Protein AF-A0A7C8YHT6-F1 (afdb_monomer_lite)

InterPro domains:
  IPR000225 Armadillo [SM00185] (55-98)
  IPR011989 Armadillo-like helical [G3DSA:1.25.10.10] (1-129)
  IPR016024 Armadillo-type fold [SSF48371] (3-120)

Secondary structure (DSSP, 8-state):
-THHHHHHHHHHHTTSHHHHHHHHHTTHHHHHHHHHHTTSSHHHHHHHHHHHHTSHHHHHHHHHTTHHHHHHHHHHHT--S-HHHHHHHHHHHHHHHHHHHHHHHHHHHHTTHHHHHHHHHHHHHHTT-

Foldseek 3Di:
DVVVVVLVVLLVQLLDPVSLVVCLVVVVLLVLLVCLVVVNPVLSSLSSLLSNLQDQSSLVSCLVVLLLLSLLVCLVVVVDPDVSNVVSSVSNLVSSVVRVPVSSVVSCVVSVVVVSVVVVVVVVVVVVD

Organism: Opuntia streptacantha (NCBI:txid393608)

Structure (mmCIF, N/CA/C/O backbone):
data_AF-A0A7C8YHT6-F1
#
_entry.id   AF-A0A7C8YHT6-F1
#
loop_
_atom_site.group_PDB
_atom_site.id
_atom_site.type_symbol
_atom_site.label_atom_id
_atom_site.label_alt_id
_atom_site.label_comp_id
_atom_site.label_asym_id
_atom_site.label_entity_id
_atom_site.label_seq_id
_atom_site.pdbx_PDB_ins_code
_atom_site.Cartn_x
_atom_site.Cartn_y
_atom_site.Cartn_z
_atom_site.occupancy
_atom_site.B_iso_or_equiv
_atom_site.auth_seq_id
_atom_site.auth_comp_id
_atom_site.auth_asym_id
_atom_site.auth_atom_id
_atom_site.pdbx_PDB_model_num
ATOM 1 N N . ARG A 1 1 ? 20.164 -11.606 3.001 1.00 73.31 1 ARG A N 1
ATOM 2 C CA . ARG A 1 1 ? 20.960 -11.860 1.775 1.00 73.31 1 ARG A CA 1
ATOM 3 C C . ARG A 1 1 ? 20.003 -12.136 0.601 1.00 73.31 1 ARG A C 1
ATOM 5 O O . ARG A 1 1 ? 18.814 -12.308 0.868 1.00 73.31 1 ARG A O 1
ATOM 12 N N . ALA A 1 2 ? 20.473 -12.161 -0.651 1.00 88.50 2 ALA A N 1
ATOM 13 C CA . ALA A 1 2 ? 19.721 -12.372 -1.903 1.00 88.50 2 ALA A CA 1
ATOM 14 C C . ALA A 1 2 ? 18.348 -11.663 -1.976 1.00 88.50 2 ALA A C 1
ATOM 16 O O . ALA A 1 2 ? 18.289 -10.516 -2.406 1.00 88.50 2 ALA A O 1
ATOM 17 N N . ARG A 1 3 ? 17.248 -12.294 -1.524 1.00 84.50 3 ARG A N 1
ATOM 18 C CA . ARG A 1 3 ? 15.896 -11.684 -1.487 1.00 84.50 3 ARG A CA 1
ATOM 19 C C . ARG A 1 3 ? 15.853 -10.337 -0.762 1.00 84.50 3 ARG A C 1
ATOM 21 O O . ARG A 1 3 ? 15.200 -9.420 -1.242 1.00 84.50 3 ARG A O 1
ATOM 28 N N . HIS A 1 4 ? 16.556 -10.214 0.365 1.00 86.94 4 HIS A N 1
ATOM 29 C CA . HIS A 1 4 ? 16.656 -8.954 1.113 1.00 86.94 4 HIS A CA 1
ATOM 30 C C . HIS A 1 4 ? 17.290 -7.847 0.260 1.00 86.94 4 HIS A C 1
ATOM 32 O O . HIS A 1 4 ? 16.796 -6.726 0.200 1.00 86.94 4 HIS A O 1
ATOM 38 N N . ASP A 1 5 ? 18.366 -8.190 -0.440 1.00 92.06 5 ASP A N 1
ATOM 39 C CA . ASP A 1 5 ? 19.225 -7.235 -1.135 1.00 92.06 5 ASP A CA 1
ATOM 40 C C . ASP A 1 5 ? 18.577 -6.828 -2.474 1.00 92.06 5 ASP A C 1
ATOM 42 O O . ASP A 1 5 ? 18.612 -5.664 -2.865 1.00 92.06 5 ASP A O 1
ATOM 46 N N . ALA A 1 6 ? 17.851 -7.758 -3.107 1.00 93.44 6 ALA A N 1
ATOM 47 C CA . ALA A 1 6 ? 16.945 -7.487 -4.220 1.00 93.44 6 ALA A CA 1
ATOM 48 C C . ALA A 1 6 ? 15.758 -6.596 -3.804 1.00 93.44 6 ALA A C 1
ATOM 50 O O . ALA A 1 6 ? 15.444 -5.638 -4.508 1.00 93.44 6 ALA A O 1
ATOM 51 N N . ALA A 1 7 ? 15.122 -6.853 -2.654 1.00 91.88 7 ALA A N 1
ATOM 52 C CA . ALA A 1 7 ? 14.062 -5.988 -2.130 1.00 91.88 7 ALA A CA 1
ATOM 53 C C . ALA A 1 7 ? 14.588 -4.577 -1.810 1.00 91.88 7 ALA A C 1
ATOM 55 O O . ALA A 1 7 ? 13.916 -3.594 -2.111 1.00 91.88 7 ALA A O 1
ATOM 56 N N . LEU A 1 8 ? 15.811 -4.462 -1.279 1.00 93.88 8 LEU A N 1
ATOM 57 C CA . LEU A 1 8 ? 16.486 -3.184 -1.045 1.00 93.88 8 LEU A CA 1
ATOM 58 C C . LEU A 1 8 ? 16.779 -2.443 -2.365 1.00 93.88 8 LEU A C 1
ATOM 60 O O . LEU A 1 8 ? 16.495 -1.250 -2.473 1.00 93.88 8 LEU A O 1
ATOM 64 N N . ALA A 1 9 ? 17.259 -3.140 -3.398 1.00 96.75 9 ALA A N 1
ATOM 65 C CA . ALA A 1 9 ? 17.477 -2.560 -4.725 1.00 96.75 9 ALA A CA 1
ATOM 66 C C . ALA A 1 9 ? 16.166 -2.070 -5.372 1.00 96.75 9 ALA A C 1
ATOM 68 O O . ALA A 1 9 ? 16.094 -0.933 -5.839 1.00 96.75 9 ALA A O 1
ATOM 69 N N . LEU A 1 10 ? 15.098 -2.877 -5.332 1.00 96.81 10 LEU A N 1
ATOM 70 C CA . LEU A 1 10 ? 13.757 -2.491 -5.798 1.00 96.81 10 LEU A CA 1
ATOM 71 C C . LEU A 1 10 ? 13.203 -1.299 -4.998 1.00 96.81 10 LEU A C 1
ATOM 73 O O . LEU A 1 10 ? 12.591 -0.395 -5.570 1.00 96.81 10 LEU A O 1
ATOM 77 N N . TYR A 1 11 ? 13.488 -1.241 -3.697 1.00 96.69 11 TYR A N 1
ATOM 78 C CA . TYR A 1 11 ? 13.173 -0.111 -2.827 1.00 96.69 11 TYR A CA 1
ATOM 79 C C . TYR A 1 11 ? 13.892 1.182 -3.222 1.00 96.69 11 TYR A C 1
ATOM 81 O O . TYR A 1 11 ? 13.237 2.224 -3.225 1.00 96.69 11 TYR A O 1
ATOM 89 N N . HIS A 1 12 ? 15.165 1.148 -3.624 1.00 97.81 12 HIS A N 1
ATOM 90 C CA . HIS A 1 12 ? 15.834 2.330 -4.181 1.00 97.81 12 HIS A CA 1
ATOM 91 C C . HIS A 1 12 ? 15.286 2.699 -5.569 1.00 97.81 12 HIS A C 1
ATOM 93 O O . HIS A 1 12 ? 14.978 3.863 -5.817 1.00 97.81 12 HIS A O 1
ATOM 99 N N . LEU A 1 13 ? 15.077 1.718 -6.455 1.00 97.62 13 LEU A N 1
ATOM 100 C CA . LEU A 1 13 ? 14.531 1.951 -7.799 1.00 97.62 13 LEU A CA 1
ATOM 101 C C . LEU A 1 13 ? 13.126 2.574 -7.765 1.00 97.62 13 LEU A C 1
ATOM 103 O O . LEU A 1 13 ? 12.842 3.453 -8.577 1.00 97.62 13 LEU A O 1
ATOM 107 N N . SER A 1 14 ? 12.273 2.164 -6.819 1.00 97.44 14 SER A N 1
ATOM 108 C CA . SER A 1 14 ? 10.903 2.675 -6.649 1.00 97.44 14 SER A CA 1
ATOM 109 C C . SER A 1 14 ? 10.821 4.155 -6.243 1.00 97.44 14 SER A C 1
ATOM 111 O O . SER A 1 14 ? 9.778 4.781 -6.435 1.00 97.44 14 SER A O 1
ATOM 113 N N . LEU A 1 15 ? 11.912 4.757 -5.754 1.00 96.31 15 LEU A N 1
ATOM 114 C CA . LEU A 1 15 ? 11.960 6.198 -5.481 1.00 96.31 15 LEU A CA 1
ATOM 115 C C . LEU A 1 15 ? 11.794 7.014 -6.777 1.00 96.31 15 LEU A C 1
ATOM 117 O O . LEU A 1 15 ? 11.160 8.067 -6.754 1.00 96.31 15 LEU A O 1
ATOM 121 N N . VAL A 1 16 ? 12.263 6.501 -7.919 1.00 96.69 16 VAL A N 1
ATOM 122 C CA . VAL A 1 16 ? 12.174 7.162 -9.232 1.00 96.69 16 VAL A CA 1
ATOM 123 C C . VAL A 1 16 ? 10.808 6.913 -9.885 1.00 96.69 16 VAL A C 1
ATOM 125 O O . VAL A 1 16 ? 10.424 5.771 -10.135 1.00 96.69 16 VAL A O 1
ATOM 128 N N . GLN A 1 17 ? 10.084 7.983 -10.232 1.00 93.31 17 GLN A N 1
ATOM 129 C CA . GLN A 1 17 ? 8.706 7.911 -10.746 1.00 93.31 17 GLN A CA 1
ATOM 130 C C . GLN A 1 17 ? 8.548 7.003 -11.981 1.00 93.31 17 GLN A C 1
ATOM 132 O O . GLN A 1 17 ? 7.656 6.158 -12.016 1.00 93.31 17 GLN A O 1
ATOM 137 N N . SER A 1 18 ? 9.445 7.114 -12.966 1.00 94.94 18 SER A N 1
ATOM 138 C CA . SER A 1 18 ? 9.407 6.304 -14.195 1.00 94.94 18 SER A CA 1
ATOM 139 C C . SER A 1 18 ? 9.672 4.810 -13.961 1.00 94.94 18 SER A C 1
ATOM 141 O O . SER A 1 18 ? 9.250 3.976 -14.763 1.00 94.94 18 SER A O 1
ATOM 143 N N . ASN A 1 19 ? 10.317 4.445 -12.848 1.00 97.62 19 ASN A N 1
ATOM 144 C CA . ASN A 1 19 ? 10.495 3.053 -12.442 1.00 97.62 19 ASN A CA 1
ATOM 145 C C . ASN A 1 19 ? 9.263 2.500 -11.714 1.00 97.62 19 ASN A C 1
ATOM 147 O O . ASN A 1 19 ? 8.962 1.323 -11.890 1.00 97.62 19 ASN A O 1
ATOM 151 N N . ARG A 1 20 ? 8.502 3.322 -10.975 1.00 97.38 20 ARG A N 1
ATOM 152 C CA . ARG A 1 20 ? 7.231 2.904 -10.342 1.00 97.38 20 ARG A CA 1
ATOM 153 C C . ARG A 1 20 ? 6.264 2.333 -11.379 1.00 97.38 20 ARG A C 1
ATOM 155 O O . ARG A 1 20 ? 5.753 1.234 -11.197 1.00 97.38 20 ARG A O 1
ATOM 162 N N . LEU A 1 21 ? 6.108 3.018 -12.515 1.00 95.88 21 LEU A N 1
ATOM 163 C CA . LEU A 1 21 ? 5.277 2.549 -13.630 1.00 95.88 21 LEU A CA 1
ATOM 164 C C . LEU A 1 21 ? 5.749 1.196 -14.194 1.00 95.88 21 LEU A C 1
ATOM 166 O O . L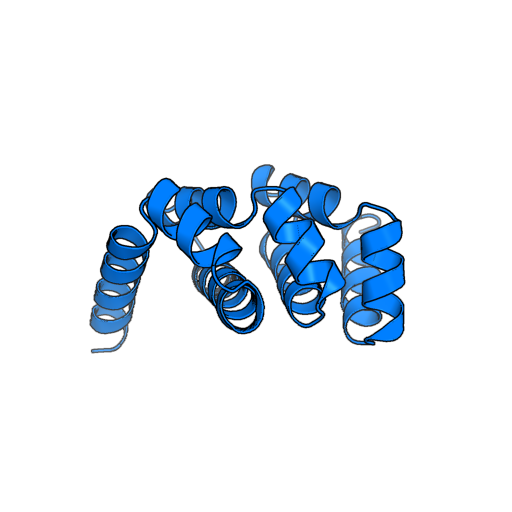EU A 1 21 ? 4.925 0.332 -14.491 1.00 95.88 21 LEU A O 1
ATOM 170 N N . LYS A 1 22 ? 7.067 0.982 -14.315 1.00 97.06 22 LYS A N 1
ATOM 171 C CA . LYS A 1 22 ? 7.638 -0.309 -14.746 1.00 97.06 22 LYS A CA 1
ATOM 172 C C . LYS A 1 22 ? 7.358 -1.410 -13.718 1.00 97.06 22 LYS A C 1
ATOM 174 O O . LYS A 1 22 ? 6.908 -2.484 -14.095 1.00 97.06 22 LYS A O 1
ATOM 179 N N . LEU A 1 23 ? 7.563 -1.130 -12.430 1.00 97.69 23 LEU A N 1
ATOM 180 C CA . LEU A 1 23 ? 7.291 -2.062 -11.331 1.00 97.69 23 LEU A CA 1
ATOM 181 C C . LEU A 1 23 ? 5.808 -2.465 -11.277 1.00 97.69 23 LEU A C 1
ATOM 183 O O . LEU A 1 23 ? 5.505 -3.644 -11.100 1.00 97.69 23 LEU A O 1
ATOM 187 N N . VAL A 1 24 ? 4.880 -1.523 -11.469 1.00 97.62 24 VAL A N 1
ATOM 188 C CA . VAL A 1 24 ? 3.436 -1.810 -11.547 1.00 97.62 24 VAL A CA 1
ATOM 189 C C . VAL A 1 24 ? 3.123 -2.725 -12.734 1.00 97.62 24 VAL A C 1
ATOM 191 O O . VAL A 1 24 ? 2.460 -3.743 -12.554 1.00 97.62 24 VAL A O 1
ATOM 194 N N . LYS A 1 25 ? 3.668 -2.433 -13.924 1.00 96.00 25 LYS A N 1
ATOM 195 C CA . LYS A 1 25 ? 3.500 -3.273 -15.128 1.00 96.00 25 LYS A CA 1
ATOM 196 C C . LYS A 1 25 ? 4.111 -4.676 -15.002 1.00 96.00 25 LYS A C 1
ATOM 198 O O . LYS A 1 25 ? 3.680 -5.579 -15.706 1.00 96.00 25 LYS A O 1
ATOM 203 N N . LEU A 1 26 ? 5.067 -4.873 -14.092 1.00 96.69 26 LEU A N 1
ATOM 204 C CA . LEU A 1 26 ? 5.643 -6.177 -13.734 1.00 96.69 26 LEU A CA 1
ATOM 205 C C . LEU A 1 26 ? 4.862 -6.903 -12.614 1.00 96.69 26 LEU A C 1
ATOM 207 O O . LEU A 1 26 ? 5.368 -7.861 -12.037 1.00 96.69 26 LEU A O 1
ATOM 211 N N . GLY A 1 27 ? 3.654 -6.444 -12.258 1.00 95.31 27 GLY A N 1
ATOM 212 C CA . GLY A 1 27 ? 2.789 -7.095 -11.262 1.00 95.31 27 GLY A CA 1
ATOM 213 C C . GLY A 1 27 ? 3.254 -6.962 -9.806 1.00 95.31 27 GLY A C 1
ATOM 214 O O . GLY A 1 27 ? 2.708 -7.620 -8.919 1.00 95.31 27 GLY A O 1
ATOM 215 N N . SER A 1 28 ? 4.246 -6.107 -9.529 1.00 96.56 28 SER A N 1
ATOM 216 C CA . SER A 1 28 ? 4.943 -6.074 -8.231 1.00 96.56 28 SER A CA 1
ATOM 217 C C . SER A 1 28 ? 4.061 -5.760 -7.017 1.00 96.56 28 SER A C 1
ATOM 219 O O . SER A 1 28 ? 4.405 -6.159 -5.907 1.00 96.56 28 SER A O 1
ATOM 221 N N . VAL A 1 29 ? 2.910 -5.105 -7.207 1.00 97.88 29 VAL A N 1
ATOM 222 C CA . VAL A 1 29 ? 1.948 -4.811 -6.131 1.00 97.88 29 VAL A CA 1
ATOM 223 C C . VAL A 1 29 ? 1.527 -6.090 -5.400 1.00 97.88 29 VAL A C 1
ATOM 225 O O . VAL A 1 29 ? 1.644 -6.156 -4.178 1.00 97.88 29 VAL A O 1
ATOM 228 N N . GLN A 1 30 ? 1.119 -7.131 -6.134 1.00 96.88 30 GLN A N 1
ATOM 229 C CA . GLN A 1 30 ? 0.686 -8.396 -5.528 1.00 96.88 30 GLN A CA 1
ATOM 230 C C . GLN A 1 30 ? 1.849 -9.149 -4.865 1.00 96.88 30 GLN A C 1
ATOM 232 O O . GLN A 1 30 ? 1.675 -9.757 -3.809 1.00 96.88 30 GLN A O 1
ATOM 237 N N . LEU A 1 31 ? 3.056 -9.052 -5.435 1.00 96.12 31 LEU A N 1
ATOM 238 C CA . LEU A 1 31 ? 4.271 -9.614 -4.841 1.00 96.12 31 LEU A CA 1
ATOM 239 C C . LEU A 1 31 ? 4.564 -8.979 -3.474 1.00 96.12 31 LEU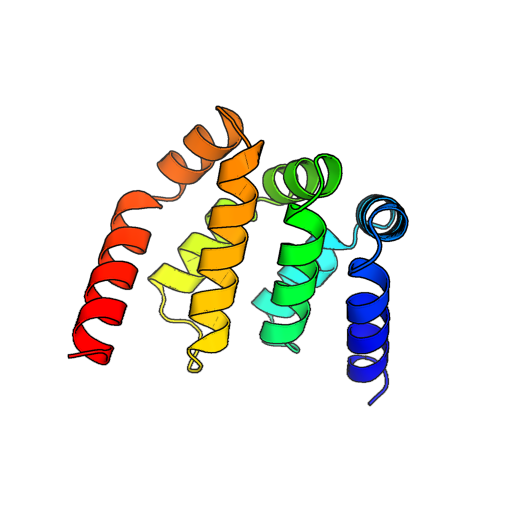 A C 1
ATOM 241 O O . LEU A 1 31 ? 4.798 -9.699 -2.505 1.00 96.12 31 LEU A O 1
ATOM 245 N N . PHE A 1 32 ? 4.510 -7.648 -3.364 1.00 96.69 32 PHE A N 1
ATOM 246 C CA . PHE A 1 32 ? 4.795 -6.965 -2.101 1.00 96.69 32 PHE A CA 1
ATOM 247 C C . PHE A 1 32 ? 3.675 -7.120 -1.067 1.00 96.69 32 PHE A C 1
ATOM 249 O O . PHE A 1 32 ? 3.984 -7.317 0.105 1.00 96.69 32 PHE A O 1
ATOM 256 N N . LEU A 1 33 ? 2.398 -7.137 -1.468 1.00 96.38 33 LEU A N 1
ATOM 257 C CA . LEU A 1 33 ? 1.293 -7.472 -0.555 1.00 96.38 33 LEU A CA 1
ATOM 258 C C . LEU A 1 33 ? 1.445 -8.906 -0.007 1.00 96.38 33 LEU A C 1
ATOM 260 O O . LEU A 1 33 ? 1.303 -9.126 1.196 1.00 96.38 33 LEU A O 1
ATOM 264 N N . GLY A 1 34 ? 1.838 -9.869 -0.850 1.00 95.25 34 GLY A N 1
ATOM 265 C CA . GLY A 1 34 ? 2.162 -11.238 -0.432 1.00 95.25 34 GLY A CA 1
ATOM 266 C C . GLY A 1 34 ? 3.369 -11.333 0.513 1.00 95.25 34 GLY A C 1
ATOM 267 O O . GLY A 1 34 ? 3.342 -12.108 1.472 1.00 95.25 34 GLY A O 1
ATOM 268 N N . MET A 1 35 ? 4.407 -10.517 0.301 1.00 93.25 35 MET A N 1
ATOM 269 C CA . MET A 1 35 ? 5.547 -10.406 1.223 1.00 93.25 35 MET A CA 1
ATOM 270 C C . MET A 1 35 ? 5.125 -9.870 2.598 1.00 93.25 35 MET A C 1
ATOM 272 O O . MET A 1 35 ? 5.492 -10.461 3.612 1.00 93.25 35 MET A O 1
ATOM 276 N N . VAL A 1 36 ? 4.297 -8.818 2.649 1.00 92.69 36 VAL A N 1
ATOM 277 C CA . VAL A 1 36 ? 3.753 -8.300 3.918 1.00 92.69 36 VAL A CA 1
ATOM 278 C C . VAL A 1 36 ? 2.906 -9.370 4.615 1.00 92.69 36 VAL A C 1
ATOM 280 O O . VAL A 1 36 ? 3.136 -9.655 5.786 1.00 92.69 36 VAL A O 1
ATOM 283 N N . LYS A 1 37 ? 1.996 -10.032 3.883 1.00 91.38 37 LYS A N 1
ATOM 284 C CA . LYS A 1 37 ? 1.096 -11.075 4.416 1.00 91.38 37 LYS A CA 1
ATOM 285 C C . LYS A 1 37 ? 1.832 -12.291 4.994 1.00 91.38 37 LYS A C 1
ATOM 287 O O . LYS A 1 37 ? 1.287 -12.986 5.842 1.00 91.38 37 LYS A O 1
ATOM 292 N N . SER A 1 38 ? 3.044 -12.570 4.520 1.00 90.31 38 SER A N 1
ATOM 293 C CA . SER A 1 38 ? 3.871 -13.698 4.970 1.00 90.31 38 SER A CA 1
ATOM 294 C C . SER A 1 38 ? 4.925 -13.317 6.017 1.00 90.31 38 SER A C 1
ATOM 296 O O . SER A 1 38 ? 5.780 -14.141 6.337 1.00 90.31 38 SER A O 1
ATOM 298 N N . GLY A 1 39 ? 4.916 -12.075 6.521 1.00 87.19 39 GLY A N 1
ATOM 299 C CA . GLY A 1 39 ? 5.944 -11.573 7.441 1.00 87.19 39 GLY A CA 1
ATOM 300 C C . GLY A 1 39 ? 7.343 -11.467 6.812 1.00 87.19 39 GLY A C 1
ATOM 301 O O . GLY A 1 39 ? 8.333 -11.258 7.513 1.00 87.19 39 GLY A O 1
ATOM 302 N N . GLN A 1 40 ? 7.463 -11.588 5.486 1.00 84.50 40 GLN A N 1
ATOM 303 C CA . GLN A 1 40 ? 8.747 -11.590 4.787 1.00 84.50 40 GLN A CA 1
ATOM 304 C C . GLN 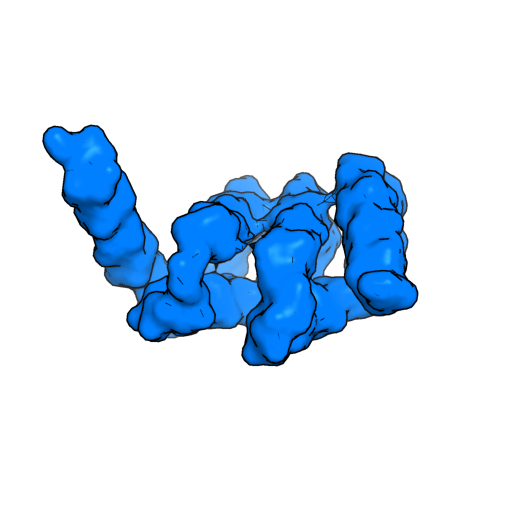A 1 40 ? 9.179 -10.161 4.444 1.00 84.50 40 GLN A C 1
ATOM 306 O O . GLN A 1 40 ? 8.874 -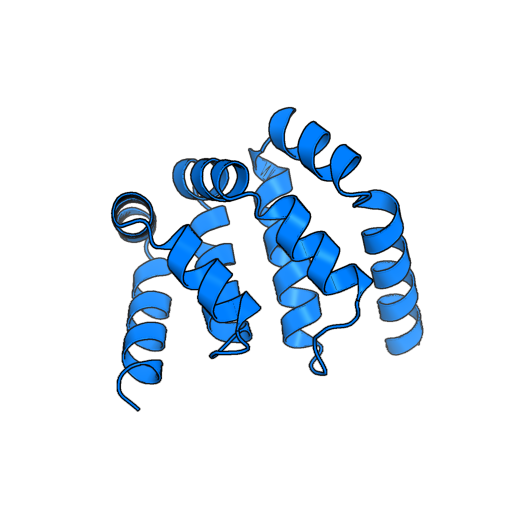9.639 3.375 1.00 84.50 40 GLN A O 1
ATOM 311 N N . MET A 1 41 ? 9.941 -9.537 5.349 1.00 85.06 41 MET A N 1
ATOM 312 C CA . MET A 1 41 ? 10.402 -8.140 5.244 1.00 85.06 41 MET A CA 1
ATOM 313 C C . MET A 1 41 ? 9.253 -7.108 5.120 1.00 85.06 41 MET A C 1
ATOM 315 O O . MET A 1 41 ? 9.315 -6.241 4.238 1.00 85.06 41 MET A O 1
ATOM 319 N N . PRO A 1 42 ? 8.217 -7.149 5.990 1.00 88.06 42 PRO A N 1
ATOM 320 C CA . PRO A 1 42 ? 6.986 -6.378 5.816 1.00 88.06 42 PRO A CA 1
ATOM 321 C C . PRO A 1 42 ? 7.252 -4.874 5.714 1.00 8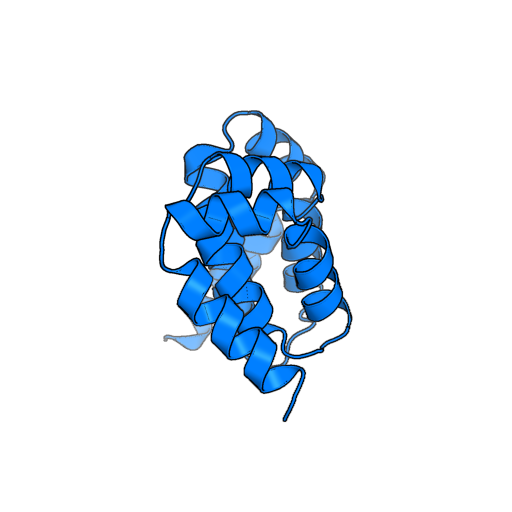8.06 42 PRO A C 1
ATOM 323 O O . PRO A 1 42 ? 6.810 -4.255 4.752 1.00 88.06 42 PRO A O 1
ATOM 326 N N . GLY A 1 43 ? 8.066 -4.296 6.606 1.00 89.88 43 GLY A N 1
ATOM 327 C CA . GLY A 1 43 ? 8.392 -2.866 6.573 1.00 89.88 43 GLY A CA 1
ATOM 328 C C . GLY A 1 43 ? 8.996 -2.397 5.242 1.00 89.88 43 GLY A C 1
ATOM 329 O O . GLY A 1 43 ? 8.567 -1.388 4.687 1.00 89.88 43 GLY A O 1
ATOM 330 N N . ARG A 1 44 ? 9.942 -3.142 4.646 1.00 92.62 44 ARG A N 1
ATOM 331 C CA . ARG A 1 44 ? 10.530 -2.727 3.357 1.00 92.62 44 ARG A CA 1
ATOM 332 C C . ARG A 1 44 ? 9.585 -2.971 2.175 1.00 92.62 44 ARG A C 1
ATOM 334 O O . ARG A 1 44 ? 9.608 -2.176 1.239 1.00 92.62 44 ARG A O 1
ATOM 341 N N . ALA A 1 45 ? 8.738 -4.000 2.230 1.00 94.88 45 ALA A N 1
ATOM 342 C CA . ALA A 1 45 ? 7.682 -4.219 1.239 1.00 94.88 45 ALA A CA 1
ATOM 343 C C . ALA A 1 45 ? 6.602 -3.116 1.294 1.00 94.88 45 ALA A C 1
ATOM 345 O O . ALA A 1 45 ? 6.230 -2.578 0.250 1.00 94.88 45 ALA A O 1
ATOM 346 N N . LEU A 1 46 ? 6.177 -2.698 2.494 1.00 94.81 46 LEU A N 1
ATOM 347 C CA . LEU A 1 46 ? 5.276 -1.558 2.700 1.00 94.81 46 LEU A CA 1
ATOM 348 C C . LEU A 1 46 ? 5.877 -0.254 2.172 1.00 94.81 46 LEU A C 1
ATOM 350 O O . LEU A 1 46 ? 5.207 0.460 1.437 1.00 94.81 46 LEU A O 1
ATOM 354 N N . LEU A 1 47 ? 7.152 0.030 2.452 1.00 95.06 47 LEU A N 1
ATOM 355 C CA . LEU A 1 47 ? 7.818 1.227 1.924 1.00 95.06 47 LEU A CA 1
ATOM 356 C C . LEU A 1 47 ? 7.855 1.259 0.382 1.00 95.06 47 LEU A C 1
ATOM 358 O O . LEU A 1 47 ? 7.772 2.335 -0.209 1.00 95.06 47 LEU A O 1
ATOM 362 N N . ILE A 1 48 ? 7.933 0.102 -0.289 1.00 97.00 48 ILE A N 1
ATOM 363 C CA . ILE A 1 48 ? 7.791 0.035 -1.753 1.00 97.00 48 ILE A CA 1
ATOM 364 C C . ILE A 1 48 ? 6.341 0.307 -2.169 1.00 97.00 48 ILE A C 1
ATOM 366 O O . ILE A 1 48 ? 6.116 1.096 -3.084 1.00 97.00 48 ILE A O 1
ATOM 370 N N . LEU A 1 49 ? 5.356 -0.283 -1.487 1.00 97.62 49 LEU A N 1
ATOM 371 C CA . LEU A 1 49 ? 3.933 -0.037 -1.746 1.00 97.62 49 LEU A CA 1
ATOM 372 C C . LEU A 1 49 ? 3.563 1.448 -1.559 1.00 97.62 49 LEU A C 1
ATOM 374 O O . LEU A 1 49 ? 2.891 2.008 -2.420 1.00 97.62 49 LEU A O 1
ATOM 378 N N . CYS A 1 50 ? 4.081 2.128 -0.532 1.00 96.06 50 CYS A N 1
ATOM 379 C CA . CYS A 1 50 ? 3.938 3.577 -0.352 1.00 96.06 50 CYS A CA 1
ATOM 380 C C . CYS A 1 50 ? 4.538 4.371 -1.527 1.00 96.06 50 CYS A C 1
ATOM 382 O O . CYS A 1 50 ? 3.899 5.291 -2.041 1.00 96.06 50 CYS A O 1
ATOM 384 N N . ASN A 1 51 ? 5.724 3.985 -2.015 1.00 96.94 51 ASN A N 1
ATOM 385 C CA . ASN A 1 51 ? 6.323 4.604 -3.201 1.00 96.94 51 ASN A CA 1
ATOM 386 C C . ASN A 1 51 ? 5.458 4.403 -4.459 1.00 96.94 51 ASN A C 1
ATOM 388 O O . ASN A 1 51 ? 5.320 5.337 -5.250 1.00 96.94 51 ASN A O 1
ATOM 392 N N . LEU A 1 52 ? 4.847 3.226 -4.651 1.00 97.19 52 LEU A N 1
ATOM 393 C CA . LEU A 1 52 ? 3.922 2.977 -5.765 1.00 97.19 52 LEU A CA 1
ATOM 394 C C . LEU A 1 52 ? 2.625 3.794 -5.619 1.00 97.19 52 LEU A C 1
ATOM 396 O O . LEU A 1 52 ? 2.204 4.437 -6.580 1.00 97.19 52 LEU A O 1
ATOM 400 N N . ALA A 1 53 ? 2.047 3.868 -4.416 1.00 96.38 53 ALA A N 1
ATOM 401 C CA . ALA A 1 53 ? 0.858 4.670 -4.109 1.00 96.38 53 ALA A CA 1
ATOM 402 C C . ALA A 1 53 ? 1.050 6.189 -4.311 1.00 96.38 53 ALA A C 1
ATOM 404 O O . ALA A 1 53 ? 0.078 6.946 -4.307 1.00 96.38 53 ALA A O 1
ATOM 405 N N . ALA A 1 54 ? 2.276 6.662 -4.544 1.00 93.50 54 ALA A N 1
ATOM 406 C CA . ALA A 1 54 ? 2.536 8.045 -4.922 1.00 93.50 54 ALA A CA 1
ATOM 407 C C . ALA A 1 54 ? 2.287 8.353 -6.423 1.00 93.50 54 ALA A C 1
ATOM 409 O O . ALA A 1 54 ? 2.178 9.531 -6.762 1.00 93.50 54 ALA A O 1
ATOM 410 N N . CYS A 1 55 ? 2.132 7.364 -7.322 1.00 92.94 55 CY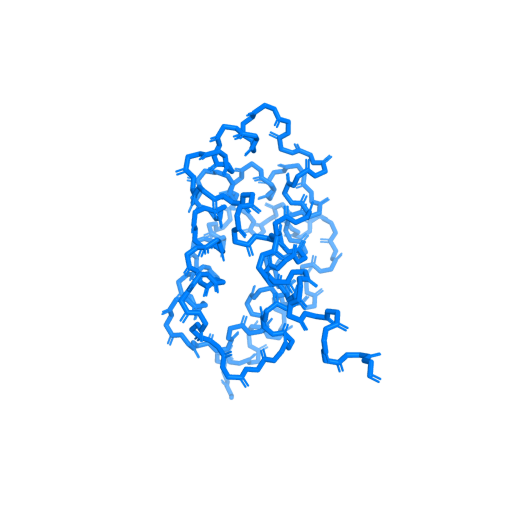S A N 1
ATOM 411 C CA . CYS A 1 55 ? 1.701 7.590 -8.720 1.00 92.94 55 CYS A CA 1
ATOM 412 C C . CYS A 1 55 ? 0.289 7.040 -9.013 1.00 92.94 55 CYS A C 1
ATOM 414 O O . CYS A 1 55 ? -0.236 6.213 -8.270 1.00 92.94 55 CYS A O 1
ATOM 416 N N . ASN A 1 56 ? -0.352 7.518 -10.087 1.00 93.75 56 ASN A N 1
ATOM 417 C CA . ASN A 1 56 ? -1.748 7.181 -10.409 1.00 93.75 56 ASN A CA 1
ATOM 418 C C . ASN A 1 56 ? -1.941 5.688 -10.700 1.00 93.75 56 ASN A C 1
ATOM 420 O O . ASN A 1 56 ? -2.899 5.082 -10.233 1.00 93.75 56 ASN A O 1
ATOM 424 N N . GLU A 1 57 ? -1.012 5.092 -11.438 1.00 94.94 57 GLU A N 1
ATOM 425 C CA . GLU A 1 57 ? -1.055 3.700 -11.881 1.00 94.94 57 GLU A CA 1
ATOM 426 C C . GLU A 1 57 ? -0.773 2.742 -10.720 1.00 94.94 57 GLU A C 1
ATOM 428 O O . GLU A 1 57 ? -1.395 1.688 -10.626 1.00 94.94 57 GLU A O 1
ATOM 433 N N . GLY A 1 58 ? 0.116 3.133 -9.799 1.00 96.75 58 GLY A N 1
ATOM 434 C CA . GLY A 1 58 ? 0.359 2.399 -8.560 1.00 96.75 58 GLY A CA 1
ATOM 435 C C . GLY A 1 58 ? -0.831 2.465 -7.606 1.00 96.75 58 GLY A C 1
ATOM 436 O O . GLY A 1 58 ? -1.230 1.427 -7.085 1.00 96.75 58 GLY A O 1
ATOM 437 N N . ARG A 1 59 ? -1.475 3.635 -7.455 1.00 96.69 59 ARG A N 1
ATOM 438 C CA . ARG A 1 59 ? -2.757 3.743 -6.735 1.00 96.69 59 ARG A CA 1
ATOM 439 C C . ARG A 1 59 ? -3.827 2.855 -7.356 1.00 96.69 59 ARG A C 1
ATOM 441 O O . ARG A 1 59 ? -4.428 2.073 -6.631 1.00 96.69 59 ARG A O 1
ATOM 448 N N . ALA A 1 60 ? -4.041 2.941 -8.671 1.00 96.31 60 ALA A N 1
ATOM 449 C CA . ALA A 1 60 ? -5.022 2.118 -9.374 1.00 96.31 60 ALA A CA 1
ATOM 450 C C . ALA A 1 60 ? -4.774 0.625 -9.108 1.00 96.31 60 ALA A C 1
ATOM 452 O O . ALA A 1 60 ? -5.619 -0.018 -8.490 1.00 96.31 60 ALA A O 1
ATOM 453 N N . ALA A 1 61 ? -3.569 0.132 -9.411 1.00 97.69 61 ALA A N 1
ATOM 454 C CA . ALA A 1 61 ? -3.196 -1.267 -9.218 1.00 97.69 61 ALA A CA 1
ATOM 455 C C . ALA A 1 61 ? -3.281 -1.737 -7.752 1.00 97.69 61 ALA A C 1
ATOM 457 O O . ALA A 1 61 ? -3.580 -2.901 -7.501 1.00 97.69 61 ALA A O 1
ATOM 458 N N . MET A 1 62 ? -3.058 -0.860 -6.768 1.00 98.19 62 MET A N 1
ATOM 459 C CA . MET A 1 62 ? -3.258 -1.179 -5.347 1.00 98.19 62 MET A CA 1
ATOM 460 C C . MET A 1 62 ? -4.740 -1.223 -4.947 1.00 98.19 62 MET A C 1
ATOM 462 O O . MET A 1 62 ? -5.121 -2.062 -4.131 1.00 98.19 62 MET A O 1
ATOM 466 N N . LEU A 1 63 ? -5.597 -0.385 -5.539 1.00 97.88 63 LEU A N 1
ATOM 467 C CA . LEU A 1 63 ? -7.054 -0.481 -5.380 1.00 97.88 63 LEU A CA 1
ATOM 468 C C . LEU A 1 63 ? -7.653 -1.669 -6.162 1.00 97.88 63 LEU A C 1
ATOM 470 O O . LEU A 1 63 ? -8.716 -2.160 -5.784 1.00 97.88 63 LEU A O 1
ATOM 474 N N . ASP A 1 64 ? -6.998 -2.137 -7.231 1.00 96.94 64 ASP A N 1
ATOM 475 C CA . ASP A 1 64 ? -7.307 -3.396 -7.933 1.00 96.94 64 ASP A CA 1
ATOM 476 C C . ASP A 1 64 ? -6.877 -4.621 -7.113 1.00 96.94 64 ASP A C 1
ATOM 478 O O . ASP A 1 64 ? -7.608 -5.602 -7.033 1.00 96.94 64 ASP A O 1
ATOM 482 N N . ALA A 1 65 ? -5.730 -4.543 -6.437 1.00 97.56 65 ALA A N 1
ATOM 483 C CA . ALA A 1 65 ? -5.188 -5.608 -5.594 1.00 97.56 65 ALA A CA 1
ATOM 484 C C . ALA A 1 65 ? -5.832 -5.723 -4.193 1.00 97.56 65 ALA A C 1
ATOM 486 O O . ALA A 1 65 ? -5.342 -6.484 -3.362 1.00 97.56 65 ALA A O 1
ATOM 487 N N . GLY A 1 66 ? -6.892 -4.961 -3.894 1.00 97.38 66 GLY A N 1
ATOM 488 C CA . GLY A 1 66 ? -7.572 -5.004 -2.590 1.00 97.38 66 GLY A CA 1
ATOM 489 C C . GLY A 1 66 ? -6.766 -4.417 -1.420 1.00 97.38 66 GLY A C 1
ATOM 490 O O . GLY A 1 66 ? -7.077 -4.688 -0.261 1.00 97.38 66 GLY A O 1
ATOM 491 N N . ALA A 1 67 ? -5.745 -3.591 -1.684 1.00 97.69 67 ALA A N 1
ATOM 492 C CA . ALA A 1 67 ? -4.798 -3.134 -0.661 1.00 97.69 67 ALA A CA 1
ATOM 493 C C . ALA A 1 67 ? -5.452 -2.376 0.516 1.00 97.69 67 ALA A C 1
ATOM 495 O O . ALA A 1 67 ? -4.933 -2.415 1.627 1.00 97.69 67 ALA A O 1
ATOM 496 N N . VAL A 1 68 ? -6.599 -1.718 0.301 1.00 97.94 68 VAL A N 1
ATOM 497 C CA . VAL A 1 68 ? -7.348 -1.020 1.367 1.00 97.94 68 VAL A CA 1
ATOM 498 C C . VAL A 1 68 ? -7.871 -2.003 2.415 1.00 97.94 68 VAL A C 1
ATOM 500 O O . VAL A 1 68 ? -7.631 -1.806 3.602 1.00 97.94 68 VAL A O 1
ATOM 503 N N . GLU A 1 69 ? -8.540 -3.076 1.986 1.00 97.38 69 GLU A N 1
ATOM 504 C CA . GLU A 1 69 ? -9.033 -4.129 2.882 1.00 97.38 69 GLU A CA 1
ATOM 505 C C . GLU A 1 69 ? -7.866 -4.820 3.594 1.00 97.38 69 GLU A C 1
ATOM 507 O O . GLU A 1 69 ? -7.911 -5.034 4.804 1.00 97.38 69 GLU A O 1
ATOM 512 N N . PHE A 1 70 ? -6.781 -5.084 2.862 1.00 96.69 70 PHE A N 1
ATOM 513 C CA . PHE A 1 70 ? -5.573 -5.695 3.402 1.00 96.69 70 PHE A CA 1
ATOM 514 C C . PHE A 1 70 ? -4.932 -4.866 4.528 1.00 96.69 70 PHE A C 1
ATOM 516 O O . PHE A 1 70 ? -4.711 -5.395 5.616 1.00 96.69 70 PHE A O 1
ATOM 523 N N . PHE A 1 71 ? -4.672 -3.570 4.317 1.00 96.00 71 PHE A N 1
ATOM 524 C CA . PHE A 1 71 ? -4.065 -2.721 5.351 1.00 96.00 71 PHE A CA 1
ATOM 525 C C . PHE A 1 71 ? -5.002 -2.488 6.546 1.00 96.00 71 PHE A C 1
ATOM 527 O O . PHE A 1 71 ? -4.541 -2.504 7.685 1.00 96.00 71 PHE A O 1
ATOM 534 N N . VAL A 1 72 ? -6.311 -2.331 6.320 1.00 95.81 72 VAL A N 1
ATOM 535 C CA . VAL A 1 72 ? -7.300 -2.201 7.408 1.00 95.81 72 VAL A CA 1
ATOM 536 C C . VAL A 1 72 ? -7.404 -3.500 8.217 1.00 95.81 72 VAL A C 1
ATOM 538 O O . VAL A 1 72 ? -7.468 -3.453 9.443 1.00 95.81 72 VAL A O 1
ATOM 541 N N . GLY A 1 73 ? -7.359 -4.661 7.558 1.00 94.31 73 GLY A N 1
ATOM 542 C CA . GLY A 1 73 ? -7.345 -5.969 8.214 1.00 94.31 73 GLY A CA 1
ATOM 543 C C . GLY A 1 73 ? -6.088 -6.211 9.055 1.00 94.31 73 GLY A C 1
ATOM 544 O O . GLY A 1 73 ? -6.198 -6.739 10.158 1.00 94.31 73 GLY A O 1
ATOM 545 N N . LEU A 1 74 ? -4.915 -5.786 8.575 1.00 91.12 74 LEU A N 1
ATOM 546 C CA . LEU A 1 74 ? -3.659 -5.845 9.334 1.00 91.12 74 LEU A CA 1
ATOM 547 C C . LEU A 1 74 ? -3.705 -4.966 10.592 1.00 91.12 74 LEU A C 1
ATOM 549 O O . LEU A 1 74 ? -3.383 -5.442 11.681 1.00 91.12 74 LEU A O 1
ATOM 553 N N . LEU A 1 75 ? -4.152 -3.710 10.451 1.00 91.31 75 LEU A N 1
ATOM 554 C CA . LEU A 1 75 ? -4.299 -2.777 11.572 1.00 91.31 75 LEU A CA 1
ATOM 555 C C . LEU A 1 75 ? -5.293 -3.308 12.619 1.00 91.31 75 LEU A C 1
ATOM 557 O O . LEU A 1 75 ? -4.959 -3.354 13.799 1.00 91.31 75 LEU A O 1
ATOM 561 N N . ARG A 1 76 ? -6.472 -3.790 12.194 1.00 90.94 76 ARG A N 1
ATOM 562 C CA . ARG A 1 76 ? -7.528 -4.305 13.089 1.00 90.94 76 ARG A CA 1
ATOM 563 C C . ARG A 1 76 ? -7.074 -5.470 13.975 1.00 90.94 76 ARG A C 1
ATOM 565 O O . ARG A 1 76 ? -7.577 -5.619 15.082 1.00 90.94 76 ARG A O 1
ATOM 572 N N . LYS A 1 77 ? -6.175 -6.323 13.483 1.00 84.06 77 LYS A N 1
ATOM 573 C CA . LYS A 1 77 ? -5.687 -7.493 14.228 1.00 84.06 77 LYS A CA 1
ATOM 574 C C . LYS A 1 77 ? -4.538 -7.186 15.191 1.00 84.06 77 LYS A C 1
ATOM 576 O O . LYS A 1 77 ? -4.216 -8.047 16.002 1.00 84.06 77 LYS A O 1
ATOM 581 N N . GLY A 1 78 ? -3.863 -6.043 15.039 1.00 74.19 78 GLY A N 1
ATOM 582 C CA . GLY A 1 78 ? -2.569 -5.810 15.686 1.00 74.19 78 GLY A CA 1
ATOM 583 C C . GLY A 1 78 ? -1.482 -6.792 15.225 1.00 74.19 78 GLY A C 1
ATOM 584 O O . GLY A 1 78 ? -0.625 -7.162 16.015 1.00 74.19 78 GLY A O 1
ATOM 585 N N . GLU A 1 79 ? -1.507 -7.240 13.960 1.00 63.94 79 GLU A N 1
ATOM 586 C CA . GLU A 1 79 ? -0.657 -8.337 13.438 1.00 63.94 79 GLU A CA 1
ATOM 587 C C . GLU A 1 79 ? 0.853 -7.988 13.307 1.00 63.94 79 GLU A C 1
ATOM 589 O O . GLU A 1 79 ? 1.595 -8.691 12.620 1.00 63.94 79 GLU A O 1
ATOM 594 N N . PHE A 1 80 ? 1.319 -6.905 13.948 1.00 63.12 80 PHE A N 1
ATOM 595 C CA . PHE A 1 80 ? 2.696 -6.408 13.899 1.00 63.12 80 PHE A CA 1
ATOM 596 C C . PHE A 1 80 ? 3.191 -5.902 15.266 1.00 63.12 80 PHE A C 1
ATOM 598 O O . PHE A 1 80 ? 2.762 -4.848 15.725 1.00 63.12 80 PHE A O 1
ATOM 605 N N . ASP A 1 81 ? 4.212 -6.556 15.829 1.00 59.62 81 ASP A N 1
ATOM 606 C CA . ASP A 1 81 ? 4.897 -6.147 17.075 1.00 59.62 81 ASP A CA 1
ATOM 607 C C . ASP A 1 81 ? 5.714 -4.836 16.966 1.00 59.62 81 ASP A C 1
ATOM 609 O O . ASP A 1 81 ? 6.440 -4.471 17.891 1.00 59.62 81 ASP A O 1
ATOM 613 N N . MET A 1 82 ? 5.695 -4.149 15.816 1.00 66.69 82 MET A N 1
ATOM 614 C CA . MET A 1 82 ? 6.604 -3.038 15.521 1.00 66.69 82 MET A CA 1
ATOM 615 C C . MET A 1 82 ? 5.888 -1.834 14.908 1.00 66.69 82 MET A C 1
ATOM 617 O O . MET A 1 82 ? 5.412 -1.887 13.769 1.00 66.69 82 MET A O 1
ATOM 621 N N . GLU A 1 83 ? 5.942 -0.717 15.635 1.00 75.19 83 GLU A N 1
ATOM 622 C CA . GLU A 1 83 ? 5.248 0.539 15.334 1.00 75.19 83 GLU A CA 1
ATOM 623 C C . GLU A 1 83 ? 5.453 1.052 13.906 1.00 75.19 83 GLU A C 1
ATOM 625 O O . GLU A 1 83 ? 4.494 1.389 13.219 1.00 75.19 83 GLU A O 1
ATOM 630 N N . SER A 1 84 ? 6.685 1.002 13.395 1.00 77.56 84 SER A N 1
ATOM 631 C CA . SER A 1 84 ? 7.009 1.436 12.027 1.00 77.56 84 SER A CA 1
ATOM 632 C C . SER A 1 84 ? 6.206 0.702 10.939 1.00 77.56 84 SER A C 1
ATOM 634 O O . SER A 1 84 ? 6.044 1.211 9.827 1.00 77.56 84 SER A O 1
ATOM 636 N N . THR A 1 85 ? 5.668 -0.482 11.246 1.00 81.94 85 THR A N 1
ATOM 637 C CA . THR A 1 85 ? 4.803 -1.266 10.354 1.00 81.94 85 THR A CA 1
ATOM 638 C C . THR A 1 85 ? 3.335 -0.818 10.459 1.00 81.94 85 THR A C 1
ATOM 640 O O . THR A 1 85 ? 2.656 -0.762 9.430 1.00 81.94 85 THR A O 1
ATOM 643 N N . ARG A 1 86 ? 2.874 -0.402 11.655 1.00 86.44 86 ARG A N 1
ATOM 644 C CA . ARG A 1 86 ? 1.584 0.285 11.889 1.00 86.44 86 ARG A CA 1
ATOM 645 C C . ARG A 1 86 ? 1.563 1.619 11.137 1.00 86.44 86 ARG A C 1
ATOM 647 O O . ARG A 1 86 ? 0.719 1.812 10.259 1.00 86.44 86 ARG A O 1
ATOM 654 N N . GLU A 1 87 ? 2.567 2.468 11.370 1.00 88.25 87 GLU A N 1
ATOM 655 C CA . GLU A 1 87 ? 2.766 3.746 10.670 1.00 88.25 87 GLU A CA 1
ATOM 656 C C . GLU A 1 87 ? 2.804 3.569 9.145 1.00 88.25 87 GLU A C 1
ATOM 658 O O . GLU A 1 87 ? 2.123 4.290 8.415 1.00 88.25 87 GLU A O 1
ATOM 663 N N . SER A 1 88 ? 3.544 2.573 8.642 1.00 90.81 88 SER A N 1
ATOM 664 C CA . SER A 1 88 ? 3.646 2.314 7.199 1.00 90.81 88 SER A CA 1
ATOM 665 C C . SER A 1 88 ? 2.317 1.876 6.567 1.00 90.81 88 SER A C 1
ATOM 667 O O . SER A 1 88 ? 2.045 2.238 5.421 1.00 90.81 88 SER A O 1
ATOM 669 N N . CYS A 1 89 ? 1.460 1.143 7.288 1.00 92.44 89 CYS A N 1
ATOM 670 C CA . CYS A 1 89 ? 0.116 0.797 6.806 1.00 92.44 89 CYS A CA 1
ATOM 671 C C . CYS A 1 89 ? -0.801 2.030 6.754 1.00 92.44 89 CYS A C 1
ATOM 673 O O . CYS A 1 89 ? -1.490 2.239 5.753 1.00 92.44 89 CYS A O 1
ATOM 675 N N . VAL A 1 90 ? -0.766 2.889 7.779 1.00 93.62 90 VAL A N 1
ATOM 676 C CA . VAL A 1 90 ? -1.512 4.162 7.796 1.00 93.62 90 VAL A CA 1
ATOM 677 C C . VAL A 1 90 ? -1.028 5.095 6.677 1.00 93.62 90 VAL A C 1
ATOM 679 O O . VAL A 1 90 ? -1.844 5.673 5.956 1.00 93.62 90 VAL A O 1
ATOM 682 N N . ALA A 1 91 ? 0.286 5.181 6.450 1.00 93.44 91 ALA A N 1
ATOM 683 C CA . ALA A 1 91 ? 0.873 5.942 5.348 1.00 93.44 91 ALA A CA 1
ATOM 684 C C . ALA A 1 91 ? 0.427 5.418 3.970 1.00 93.44 91 ALA A C 1
ATOM 686 O O . ALA A 1 91 ? 0.103 6.218 3.090 1.00 93.44 91 ALA A O 1
ATOM 687 N N . ALA A 1 92 ? 0.336 4.096 3.785 1.00 94.69 92 ALA A N 1
ATOM 688 C CA . ALA A 1 92 ? -0.166 3.501 2.548 1.00 94.69 92 ALA A CA 1
ATOM 689 C C . ALA A 1 92 ? -1.659 3.808 2.317 1.00 94.69 92 ALA A C 1
ATOM 691 O O . ALA A 1 92 ? -2.039 4.203 1.213 1.00 94.69 92 ALA A O 1
ATOM 692 N N . ILE A 1 93 ? -2.502 3.703 3.353 1.00 95.75 93 ILE A N 1
ATOM 693 C CA . ILE A 1 93 ? -3.925 4.087 3.289 1.00 95.75 93 ILE A CA 1
ATOM 694 C C . ILE A 1 93 ? -4.069 5.583 2.957 1.00 95.75 93 ILE A C 1
ATOM 696 O O . ILE A 1 93 ? -4.881 5.951 2.106 1.00 95.75 93 ILE A O 1
ATOM 700 N N . SER A 1 94 ? -3.246 6.443 3.564 1.00 94.44 94 SER A N 1
ATOM 701 C CA . SER A 1 94 ? -3.213 7.882 3.280 1.00 94.44 94 SER A CA 1
ATOM 702 C C . SER A 1 94 ? -2.803 8.174 1.830 1.00 94.44 94 SER A C 1
ATOM 704 O O . SER A 1 94 ? -3.488 8.919 1.129 1.00 94.44 94 SER A O 1
ATOM 706 N N . ALA A 1 95 ? -1.752 7.533 1.314 1.00 93.69 95 ALA A N 1
ATOM 707 C CA . ALA A 1 95 ? -1.331 7.697 -0.079 1.00 93.69 95 ALA A CA 1
ATOM 708 C C . ALA A 1 95 ? -2.414 7.245 -1.083 1.00 93.69 95 ALA A C 1
ATOM 710 O O . ALA A 1 95 ? -2.590 7.870 -2.132 1.00 93.69 95 ALA A O 1
ATOM 711 N N . LEU A 1 96 ? -3.189 6.205 -0.750 1.00 95.50 96 LEU A N 1
ATOM 712 C CA . LEU A 1 96 ? -4.344 5.771 -1.543 1.00 95.50 96 LEU A CA 1
ATOM 713 C C . LEU A 1 96 ? -5.519 6.763 -1.477 1.00 95.50 96 LEU A C 1
ATOM 715 O O . LEU A 1 96 ? -6.196 6.955 -2.489 1.00 95.50 96 LEU A O 1
ATOM 719 N N . SER A 1 97 ? -5.752 7.429 -0.341 1.00 94.56 97 SER A N 1
ATOM 720 C CA . SER A 1 97 ? -6.867 8.376 -0.185 1.00 94.56 97 SER A CA 1
ATOM 721 C C . SER A 1 97 ? -6.699 9.638 -1.041 1.00 94.56 97 SER A C 1
ATOM 723 O O . SER A 1 97 ? -7.655 10.063 -1.694 1.00 94.56 97 SER A O 1
ATOM 725 N N . HIS A 1 98 ? -5.473 10.169 -1.131 1.00 86.81 98 HIS A N 1
ATOM 726 C CA . HIS A 1 98 ? -5.140 11.409 -1.849 1.00 86.81 98 HIS A CA 1
ATOM 727 C C . HIS A 1 98 ? -5.419 11.366 -3.363 1.00 86.81 98 HIS A C 1
ATOM 729 O O . HIS A 1 98 ? -5.544 12.417 -3.988 1.00 86.81 98 HIS A O 1
ATOM 735 N N . GLY A 1 99 ? -5.517 10.177 -3.970 1.00 81.06 99 GLY A N 1
ATOM 736 C CA . GLY A 1 99 ? -5.782 10.028 -5.409 1.00 81.06 99 GLY A CA 1
ATOM 737 C C . GLY A 1 99 ? -6.757 8.915 -5.794 1.00 81.06 99 GLY A C 1
ATOM 738 O O . GLY A 1 99 ? -6.967 8.689 -6.981 1.00 81.06 99 GLY A O 1
ATOM 739 N N . GLY A 1 100 ? -7.345 8.202 -4.830 1.00 78.50 100 GLY A N 1
ATOM 740 C CA . GLY A 1 100 ? -8.259 7.083 -5.086 1.00 78.50 100 GLY A CA 1
ATOM 741 C C . GLY A 1 100 ? -9.738 7.463 -5.247 1.00 78.50 100 GLY A C 1
ATOM 742 O O . GLY A 1 100 ? -10.553 6.608 -5.599 1.00 78.50 100 GLY A O 1
ATOM 743 N N . GLY A 1 101 ? -10.102 8.725 -4.994 1.00 91.00 101 GLY A N 1
ATOM 744 C CA . GLY A 1 101 ? -11.433 9.280 -5.270 1.00 91.00 101 GLY A CA 1
ATOM 745 C C . GLY A 1 101 ? -12.598 8.488 -4.656 1.00 91.00 101 GLY A C 1
ATOM 746 O O . GLY A 1 101 ? -12.517 7.990 -3.531 1.00 91.00 101 GLY A O 1
ATOM 747 N N . LEU A 1 102 ? -13.700 8.360 -5.406 1.00 93.62 102 LEU A N 1
ATOM 748 C CA . LEU A 1 102 ? -14.872 7.575 -4.989 1.00 93.62 102 LEU A CA 1
ATOM 749 C C . LEU A 1 102 ? -14.547 6.084 -4.799 1.00 93.62 102 LEU A C 1
ATOM 751 O O . LEU A 1 102 ? -15.104 5.456 -3.901 1.00 93.62 102 LEU A O 1
ATOM 755 N N . ARG A 1 103 ? -13.616 5.527 -5.589 1.00 94.94 103 ARG A N 1
ATOM 756 C CA . ARG A 1 103 ? -13.221 4.112 -5.503 1.00 94.94 103 ARG A CA 1
ATOM 757 C C . ARG A 1 103 ? -12.585 3.790 -4.151 1.00 94.94 103 ARG A C 1
ATOM 759 O O . ARG A 1 103 ? -12.996 2.831 -3.502 1.00 94.94 103 ARG A O 1
ATOM 766 N N . PHE A 1 104 ? -11.634 4.611 -3.702 1.00 97.12 104 PHE A N 1
ATOM 767 C CA . PHE A 1 104 ? -11.055 4.474 -2.363 1.00 97.12 104 PHE A CA 1
ATOM 768 C C . PHE A 1 104 ? -12.126 4.615 -1.277 1.00 97.12 104 PHE A C 1
ATOM 770 O O . PHE A 1 104 ? -12.170 3.787 -0.376 1.00 97.12 104 PHE A O 1
ATOM 777 N N . ARG A 1 105 ? -13.028 5.603 -1.380 1.00 96.81 105 ARG A N 1
ATOM 778 C CA . ARG A 1 105 ? -14.105 5.805 -0.390 1.00 96.81 105 ARG A CA 1
ATOM 779 C C . ARG A 1 105 ? -15.037 4.592 -0.279 1.00 96.81 105 ARG A C 1
ATOM 781 O O . ARG A 1 105 ? -15.396 4.216 0.833 1.00 96.81 105 ARG A O 1
ATOM 788 N N . GLY A 1 106 ? -15.387 3.960 -1.402 1.00 97.69 106 GLY A N 1
ATOM 789 C CA . GLY A 1 106 ? -16.179 2.726 -1.421 1.00 97.69 106 GLY A CA 1
ATOM 790 C C . GLY A 1 106 ? -15.467 1.557 -0.734 1.00 97.69 106 GLY A C 1
ATOM 791 O O . GLY A 1 106 ? -16.038 0.935 0.158 1.00 97.69 106 GLY A O 1
ATOM 792 N N . LEU A 1 107 ? -14.200 1.313 -1.087 1.00 98.00 107 LEU A N 1
ATOM 793 C CA . LEU A 1 107 ? -13.380 0.249 -0.490 1.00 98.00 107 LEU A CA 1
ATOM 794 C C . LEU A 1 107 ? -13.115 0.483 1.008 1.00 98.00 107 LEU A C 1
ATOM 796 O O . LEU A 1 107 ? -13.224 -0.442 1.805 1.00 98.00 107 LEU A O 1
ATOM 800 N N . ALA A 1 108 ? -12.831 1.724 1.411 1.00 97.69 108 ALA A N 1
ATOM 801 C CA . ALA A 1 108 ? -12.611 2.098 2.807 1.00 97.69 108 ALA A CA 1
ATOM 802 C C . ALA A 1 108 ? -13.886 1.940 3.655 1.00 97.69 108 ALA A C 1
ATOM 804 O O . ALA A 1 108 ? -13.813 1.469 4.789 1.00 97.69 108 ALA A O 1
ATOM 805 N N . LYS A 1 109 ? -15.064 2.262 3.097 1.00 97.69 109 LYS A N 1
ATOM 806 C CA . LYS A 1 109 ? -16.350 1.978 3.748 1.00 97.69 109 LYS A CA 1
ATOM 807 C C . LYS A 1 109 ? -16.584 0.470 3.887 1.00 97.69 109 LYS A C 1
ATOM 809 O O . LYS A 1 109 ? -16.949 0.026 4.968 1.00 97.69 109 LYS A O 1
ATOM 814 N N . ALA A 1 110 ? -16.354 -0.309 2.828 1.00 97.56 110 ALA A N 1
ATOM 815 C CA . ALA A 1 110 ? -16.543 -1.762 2.846 1.00 97.56 110 ALA A CA 1
ATOM 816 C C . ALA A 1 110 ? -15.613 -2.476 3.846 1.00 97.56 110 ALA A C 1
ATOM 818 O O . ALA A 1 110 ? -16.037 -3.415 4.511 1.00 97.56 110 ALA A O 1
ATOM 819 N N . ALA A 1 111 ? -14.374 -2.002 4.003 1.00 97.12 111 ALA A N 1
ATOM 820 C CA . ALA A 1 111 ? -13.408 -2.566 4.945 1.00 97.12 111 ALA A CA 1
ATOM 821 C C . ALA A 1 111 ? -13.682 -2.216 6.426 1.00 97.12 111 ALA A C 1
ATOM 823 O O . ALA A 1 111 ? -13.050 -2.802 7.310 1.00 97.12 111 ALA A O 1
ATOM 824 N N . GLY A 1 112 ? -14.569 -1.254 6.723 1.00 96.94 112 GLY A N 1
ATOM 825 C CA . GLY A 1 112 ? -14.706 -0.669 8.066 1.00 96.94 112 GLY A CA 1
ATOM 826 C C . GLY A 1 112 ? -13.457 0.121 8.476 1.00 96.94 112 GLY A C 1
ATOM 827 O O . GLY A 1 112 ? -12.903 -0.089 9.553 1.00 96.94 112 GLY A O 1
ATOM 828 N N . ALA A 1 113 ? -12.937 0.950 7.564 1.00 96.62 113 ALA A N 1
ATOM 829 C CA . ALA A 1 113 ? -11.678 1.669 7.762 1.00 96.62 113 ALA A CA 1
ATOM 830 C C . ALA A 1 113 ? -11.784 2.847 8.742 1.00 96.62 113 ALA A C 1
ATOM 832 O O . ALA A 1 113 ? -10.767 3.258 9.288 1.00 96.62 113 ALA A O 1
ATOM 833 N N . VAL A 1 114 ? -12.980 3.415 8.938 1.00 95.69 114 VAL A N 1
ATOM 834 C CA . VAL A 1 114 ? -13.181 4.588 9.808 1.00 95.69 114 VAL A CA 1
ATOM 835 C C . VAL A 1 114 ? -12.884 4.223 11.257 1.00 95.69 114 VAL A C 1
ATOM 837 O O . VAL A 1 114 ? -12.066 4.880 11.891 1.00 95.69 114 VAL A O 1
ATOM 840 N N . ASP A 1 115 ? -13.487 3.138 11.734 1.00 94.69 115 ASP A N 1
ATOM 841 C CA . ASP A 1 115 ? -13.401 2.681 13.122 1.00 94.69 115 ASP A CA 1
ATOM 842 C C . ASP A 1 115 ? -11.956 2.272 13.457 1.00 94.69 115 ASP A C 1
ATOM 844 O O . ASP A 1 115 ? -11.360 2.762 14.408 1.00 94.69 115 ASP A O 1
ATOM 848 N N . VAL A 1 116 ? -11.323 1.493 12.571 1.00 94.44 116 VAL A N 1
ATOM 849 C CA . VAL A 1 116 ? -9.931 1.032 12.736 1.00 94.44 116 VAL A CA 1
ATOM 850 C C . VAL A 1 116 ? -8.920 2.185 12.716 1.00 94.44 116 VAL A C 1
ATOM 852 O O . VAL A 1 116 ? -7.925 2.143 13.436 1.00 94.44 116 VAL A O 1
ATOM 855 N N . LEU A 1 117 ? -9.138 3.222 11.899 1.00 93.25 117 LEU A N 1
ATOM 856 C CA . LEU A 1 117 ? -8.264 4.403 11.897 1.00 93.25 117 LEU A CA 1
ATOM 857 C C . LEU A 1 117 ? -8.511 5.308 13.112 1.00 93.25 117 LEU A C 1
ATOM 859 O O . LEU A 1 117 ? -7.581 5.991 13.539 1.00 93.25 117 LEU A O 1
ATOM 863 N N . TRP A 1 118 ? -9.722 5.299 13.677 1.00 93.19 118 TRP A N 1
ATOM 864 C CA . TRP A 1 118 ? -10.030 5.981 14.932 1.00 93.19 118 TRP A CA 1
ATOM 865 C C . TRP A 1 118 ? -9.328 5.304 16.119 1.00 93.19 118 TRP A C 1
ATOM 867 O O . TRP A 1 118 ? -8.599 5.972 16.851 1.00 93.19 118 TRP A O 1
ATOM 877 N N . ASP A 1 119 ? -9.436 3.976 16.237 1.00 90.44 119 ASP A N 1
ATOM 878 C CA . ASP A 1 119 ? -8.756 3.184 17.273 1.00 90.44 119 ASP A CA 1
ATOM 879 C C . ASP A 1 119 ? -7.234 3.422 17.270 1.00 90.44 119 ASP A C 1
ATOM 881 O O . ASP A 1 119 ? -6.623 3.657 18.314 1.00 90.44 119 ASP A O 1
ATOM 885 N N . VAL A 1 120 ? -6.612 3.414 16.083 1.00 88.38 120 VAL A N 1
ATOM 886 C CA . VAL A 1 120 ? -5.169 3.671 15.920 1.00 88.38 120 VAL A CA 1
ATOM 887 C C . VAL A 1 120 ? -4.800 5.115 16.287 1.00 88.38 120 VAL A C 1
ATOM 889 O O . VAL A 1 120 ? -3.744 5.341 16.884 1.00 88.38 120 VAL A O 1
ATOM 892 N N . ALA A 1 121 ? -5.654 6.097 15.979 1.00 87.69 121 ALA A N 1
ATOM 893 C CA . ALA A 1 121 ? -5.428 7.489 16.367 1.00 87.69 121 ALA A CA 1
ATOM 894 C C . ALA A 1 121 ? -5.495 7.675 17.894 1.00 87.69 121 ALA A C 1
ATOM 896 O O . ALA A 1 121 ? -4.632 8.349 18.462 1.00 87.69 121 ALA A O 1
ATOM 897 N N . GLU A 1 122 ? -6.453 7.033 18.572 1.00 86.56 122 GLU A N 1
ATOM 898 C CA . GLU A 1 122 ? -6.530 7.049 20.037 1.00 86.56 122 GLU A CA 1
ATOM 899 C C . GLU A 1 122 ? -5.327 6.369 20.702 1.00 86.56 122 GLU A C 1
ATOM 901 O O . GLU A 1 122 ? -4.821 6.881 21.699 1.00 86.56 122 GLU A O 1
ATOM 906 N N . GLN A 1 123 ? -4.841 5.246 20.164 1.00 74.88 123 GLN A N 1
ATOM 907 C CA . GLN A 1 123 ? -3.644 4.564 20.676 1.00 74.88 123 GLN A CA 1
ATOM 908 C C . GLN A 1 123 ? -2.400 5.456 20.539 1.00 74.88 123 GLN A C 1
ATOM 910 O O . GLN A 1 123 ? -1.737 5.750 21.534 1.00 74.88 123 GLN A O 1
ATOM 915 N N . THR A 1 124 ? -2.166 6.000 19.339 1.00 63.53 124 THR A N 1
ATOM 916 C CA . THR A 1 124 ? -1.045 6.915 19.050 1.00 63.53 124 THR A CA 1
ATOM 917 C C . THR A 1 124 ? -1.063 8.161 19.950 1.00 63.53 124 THR A C 1
ATOM 919 O O . THR A 1 124 ? -0.011 8.703 20.286 1.00 63.53 124 THR A O 1
ATOM 922 N N . GLY A 1 125 ? -2.251 8.632 20.354 1.00 59.88 125 GLY A N 1
ATOM 923 C CA . GLY A 1 125 ? -2.407 9.752 21.287 1.00 59.88 125 GLY A CA 1
ATOM 924 C C . GLY A 1 125 ? -2.035 9.418 22.737 1.00 59.88 125 GLY A C 1
ATOM 925 O O . GLY A 1 125 ? -1.516 10.282 23.437 1.00 59.88 125 GLY A O 1
ATOM 926 N N . ARG A 1 126 ? -2.255 8.174 23.181 1.00 58.28 126 ARG A N 1
ATOM 927 C CA . ARG A 1 126 ? -1.922 7.697 24.541 1.00 58.28 126 ARG A CA 1
ATOM 928 C C . ARG A 1 126 ? -0.446 7.324 24.697 1.00 58.28 126 ARG A C 1
ATOM 930 O O . ARG A 1 126 ? 0.081 7.382 25.796 1.00 58.28 126 ARG A O 1
ATOM 937 N N . GLU A 1 127 ? 0.219 6.954 23.607 1.00 56.19 127 GLU A N 1
ATOM 938 C CA . GLU A 1 127 ? 1.652 6.609 23.566 1.00 56.19 127 GLU A CA 1
ATOM 939 C C . GLU A 1 127 ? 2.582 7.842 23.549 1.00 56.19 127 GLU A C 1
ATOM 941 O O . GLU A 1 127 ? 3.804 7.700 23.598 1.00 56.19 127 GLU A O 1
ATOM 946 N N . ARG A 1 128 ? 2.018 9.053 23.426 1.00 51.66 128 ARG A N 1
ATOM 947 C CA . ARG A 1 128 ? 2.744 10.329 23.266 1.00 51.66 128 ARG A CA 1
ATOM 948 C C . ARG A 1 128 ? 2.417 11.361 24.359 1.00 51.66 128 ARG A C 1
ATOM 950 O O . ARG A 1 128 ? 2.720 12.540 24.171 1.00 51.66 128 ARG A O 1
ATOM 957 N N . ALA A 1 129 ? 1.791 10.925 25.454 1.00 45.94 129 ALA A N 1
ATOM 958 C CA . ALA A 1 129 ? 1.350 11.736 26.592 1.00 45.94 129 ALA A CA 1
ATOM 959 C C . ALA A 1 129 ? 1.979 11.239 27.904 1.00 45.94 129 ALA A C 1
ATOM 961 O O . ALA A 1 129 ? 2.286 12.111 28.746 1.00 45.94 129 ALA A O 1
#

Radius of gyration: 14.3 Å; chains: 1; bounding box: 38×25×42 Å

Sequence (129 aa):
RARHDAALALYHLSLVQSNRLKLVKLGSVQLFLGMVKSGQMPGRALLILCNLAACNEGRAAMLDAGAVEFFVGLLRKGEFDMESTRESCVAAISALSHGGGLRFRGLAKAAGAVDVLWDVAEQTGRERA

pLDDT: mean 90.47, std 10.74, range [45.94, 98.19]